Protein AF-A0A953RF56-F1 (afdb_monomer)

Secondary structure (DSSP, 8-state):
--SS--EETTEE--HHHHHHHHHHHHHHHHHHHHHHHHHHHSHHHHTTBSS--HHHHHHHHHHHHHHHHTT-----SSB---SHHHHHHHHHHHHIIIIIHHHHHHHHHHHHHHSPPPPP-TTSPPTTSHHHHHHHHHHHHHHHHHHHHHHHIIIIIHHHH--

Sequence (163 aa):
MVGRTPEYLGKKISSAEARWIALYTLLTPMIVLVLTGVAAVTKAGLAGLVTNSGPRGFSEILFAYASSMANNGLAMAGLNANSAFYNATTAIAMLAGRYGLAALALALAGQFAAQPRLPTTIGTLPSDTPTFGALVFGAILLVGALCFFPALALGPIVEFFQH

Mean predicted aligned error: 3.88 Å

Radius of gyration: 19.74 Å; Cα contacts (8 Å, |Δi|>4): 153; chains: 1; bounding box: 54×24×56 Å

Structure (mmCIF, N/CA/C/O backbone):
data_AF-A0A953RF56-F1
#
_entry.id   AF-A0A953RF56-F1
#
loop_
_atom_site.group_PDB
_atom_site.id
_atom_site.type_symbol
_atom_site.label_atom_id
_atom_site.label_alt_id
_atom_site.label_comp_id
_atom_site.label_asym_id
_atom_site.label_entity_id
_atom_site.label_seq_id
_atom_site.pdbx_PDB_ins_code
_atom_site.Cartn_x
_atom_site.Cartn_y
_atom_site.Cartn_z
_atom_site.occupancy
_atom_site.B_iso_or_equiv
_atom_site.auth_seq_id
_atom_site.auth_comp_id
_atom_site.auth_asym_id
_atom_site.auth_atom_id
_atom_site.pdbx_PDB_model_num
ATOM 1 N N . MET A 1 1 ? -2.619 -9.049 22.959 1.00 75.06 1 MET A N 1
ATOM 2 C CA . MET A 1 1 ? -1.821 -8.351 23.993 1.00 75.06 1 MET A CA 1
ATOM 3 C C . MET A 1 1 ? -2.547 -8.277 25.335 1.00 75.06 1 MET A C 1
ATOM 5 O O . MET A 1 1 ? -1.959 -8.704 26.309 1.00 75.06 1 MET A O 1
ATOM 9 N N . VAL A 1 2 ? -3.806 -7.818 25.406 1.00 78.75 2 VAL A N 1
ATOM 10 C CA . VAL A 1 2 ? -4.530 -7.634 26.695 1.00 78.75 2 VAL A CA 1
ATOM 11 C C . VAL A 1 2 ? -5.615 -8.705 26.958 1.00 78.75 2 VAL A C 1
ATOM 13 O O . VAL A 1 2 ? -6.275 -8.698 27.989 1.00 78.75 2 VAL A O 1
ATOM 16 N N . GLY A 1 3 ? -5.822 -9.651 26.030 1.00 80.50 3 GLY A N 1
ATOM 17 C CA . GLY A 1 3 ? -6.797 -10.746 26.198 1.00 80.50 3 GLY A CA 1
ATOM 18 C C . GLY A 1 3 ? -8.270 -10.315 26.136 1.00 80.50 3 GLY A C 1
ATOM 19 O O . GLY A 1 3 ? -9.145 -11.035 26.607 1.00 80.50 3 GLY A O 1
ATOM 20 N N . ARG A 1 4 ? -8.556 -9.135 25.574 1.00 83.88 4 ARG A N 1
ATOM 21 C CA . ARG A 1 4 ? -9.907 -8.582 25.402 1.00 83.88 4 ARG A CA 1
ATOM 22 C C . ARG A 1 4 ? -10.255 -8.451 23.922 1.00 83.88 4 ARG A C 1
ATOM 24 O O . ARG A 1 4 ? -9.359 -8.321 23.086 1.00 83.88 4 ARG A O 1
ATOM 31 N N . THR A 1 5 ? -11.550 -8.474 23.610 1.00 84.50 5 THR A N 1
ATOM 32 C CA . THR A 1 5 ? -12.041 -8.170 22.260 1.00 84.50 5 THR A CA 1
ATOM 33 C C . THR A 1 5 ? -11.618 -6.748 21.879 1.00 84.50 5 THR A C 1
ATOM 35 O O . THR A 1 5 ? -11.810 -5.847 22.696 1.00 84.50 5 THR A O 1
ATOM 38 N N . PRO A 1 6 ? -11.048 -6.522 20.682 1.00 89.44 6 PRO A N 1
ATOM 39 C CA . PRO A 1 6 ? -10.652 -5.183 20.278 1.00 89.44 6 PRO A CA 1
ATOM 40 C C . PRO A 1 6 ? -11.870 -4.266 20.134 1.00 89.44 6 PRO A C 1
ATOM 42 O O . PRO A 1 6 ? -12.907 -4.650 19.585 1.00 89.44 6 PRO A O 1
ATOM 45 N N . GLU A 1 7 ? -11.724 -3.042 20.625 1.00 91.31 7 GLU A N 1
ATOM 46 C CA . GLU A 1 7 ? -12.762 -2.020 20.630 1.00 91.31 7 GLU A CA 1
ATOM 47 C C . GLU A 1 7 ? -12.127 -0.658 20.342 1.00 91.31 7 GLU A C 1
ATOM 49 O O . GLU A 1 7 ? -11.050 -0.352 20.855 1.00 91.31 7 GLU A O 1
ATOM 54 N N . TYR A 1 8 ? -12.792 0.158 19.527 1.00 91.50 8 TYR A N 1
ATOM 55 C CA . TYR A 1 8 ? -12.389 1.532 19.248 1.00 91.50 8 TYR A CA 1
ATOM 56 C C . TYR A 1 8 ? -13.608 2.454 19.328 1.00 91.50 8 TYR A C 1
ATOM 58 O O . TYR A 1 8 ? -14.623 2.208 18.680 1.00 91.50 8 TYR A O 1
ATOM 66 N N . LEU A 1 9 ? -13.533 3.502 20.155 1.00 91.56 9 LEU A N 1
ATOM 67 C CA . LEU A 1 9 ? -14.615 4.478 20.379 1.00 91.56 9 LEU A CA 1
ATOM 68 C C . LEU A 1 9 ? -15.980 3.865 20.774 1.00 91.56 9 LEU A C 1
ATOM 70 O O . LEU A 1 9 ? -17.034 4.445 20.491 1.00 91.56 9 LEU A O 1
ATOM 74 N N . GLY A 1 10 ? -15.984 2.713 21.451 1.00 90.81 10 GLY A N 1
ATOM 75 C CA . GLY A 1 10 ? -17.209 1.993 21.818 1.00 90.81 10 GLY A CA 1
ATOM 76 C C . GLY A 1 10 ? -17.737 1.049 20.733 1.00 90.81 10 GLY A C 1
ATOM 77 O O . GLY A 1 10 ? -18.819 0.489 20.897 1.00 90.81 10 GLY A O 1
ATOM 78 N N . LYS A 1 11 ? -17.027 0.887 19.609 1.00 93.69 11 LYS A N 1
ATOM 79 C CA . LYS A 1 11 ? -17.371 -0.038 18.517 1.00 93.69 11 LYS A CA 1
ATOM 80 C C . LYS A 1 11 ? -16.460 -1.257 18.570 1.00 93.69 11 LYS A C 1
ATOM 82 O O . LYS A 1 11 ? -15.244 -1.117 18.701 1.00 93.69 11 LYS A O 1
ATOM 87 N N . LYS A 1 12 ? -17.034 -2.454 18.458 1.00 92.69 12 LYS A N 1
ATOM 88 C CA . LYS A 1 12 ? -16.272 -3.707 18.499 1.00 92.69 12 LYS A CA 1
ATOM 89 C C . LYS A 1 12 ? -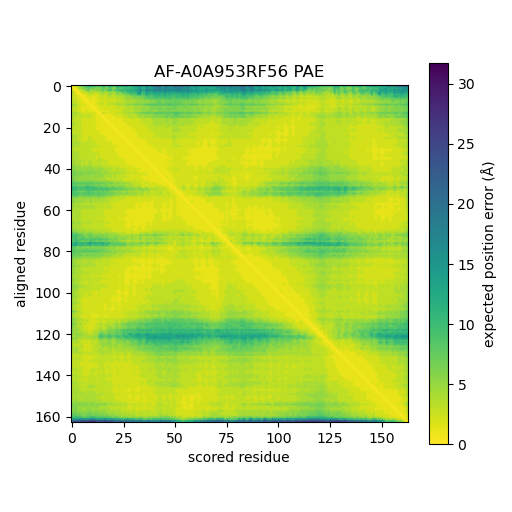15.685 -4.008 17.126 1.00 92.69 12 LYS A C 1
ATOM 91 O O . LYS A 1 12 ? -16.358 -3.865 16.109 1.00 92.69 12 LYS A O 1
ATOM 96 N N . ILE A 1 13 ? -14.450 -4.490 17.106 1.00 94.12 13 ILE A N 1
ATOM 97 C CA . ILE A 1 13 ? -13.810 -4.990 15.889 1.00 94.12 13 ILE A CA 1
ATOM 98 C C . ILE A 1 13 ? -13.858 -6.515 15.961 1.00 94.12 13 ILE A C 1
ATOM 100 O O . ILE A 1 13 ? -13.089 -7.140 16.695 1.00 94.12 13 ILE A O 1
ATOM 104 N N . SER A 1 14 ? -14.810 -7.114 15.244 1.00 92.56 14 SER A N 1
ATOM 105 C CA . SER A 1 14 ? -14.917 -8.566 15.118 1.00 92.56 14 SER A CA 1
ATOM 106 C C . SER A 1 14 ? -14.044 -9.076 13.966 1.00 92.56 14 SER A C 1
ATOM 108 O O . SER A 1 14 ? -13.310 -8.321 13.323 1.00 92.56 14 SER A O 1
ATOM 110 N N . SER A 1 15 ? -14.118 -10.376 13.680 1.00 92.44 15 SER A N 1
ATOM 111 C CA . SER A 1 15 ? -13.439 -10.976 12.529 1.00 92.44 15 SER A CA 1
ATOM 112 C C . SER A 1 15 ? -13.916 -10.401 11.190 1.00 92.44 15 SER A C 1
ATOM 114 O O . SER A 1 15 ? -13.127 -10.331 10.248 1.00 92.44 15 SER A O 1
ATOM 116 N N . ALA A 1 16 ? -15.177 -9.961 11.103 1.00 92.19 16 ALA A N 1
ATOM 117 C CA . ALA A 1 16 ? -15.731 -9.362 9.895 1.00 92.19 16 ALA A CA 1
ATOM 118 C C . ALA A 1 16 ? -15.072 -8.008 9.587 1.00 92.19 16 ALA A C 1
ATOM 120 O O . ALA A 1 16 ? -14.555 -7.823 8.484 1.00 92.19 16 ALA A O 1
ATOM 121 N N . GLU A 1 17 ? -15.008 -7.099 10.565 1.00 95.12 17 GLU A N 1
ATOM 122 C CA . GLU A 1 17 ? -14.352 -5.795 10.412 1.00 95.12 17 GLU A CA 1
ATOM 123 C C . GLU A 1 17 ? -12.840 -5.960 10.214 1.00 95.12 17 GLU A C 1
ATOM 125 O O . GLU A 1 17 ? -12.245 -5.302 9.360 1.00 95.12 17 GLU A O 1
ATOM 130 N N . ALA A 1 18 ? -12.215 -6.888 10.950 1.00 95.19 18 ALA A N 1
ATOM 131 C CA . ALA A 1 18 ? -10.787 -7.172 10.823 1.00 95.19 18 ALA A CA 1
ATOM 132 C C . ALA A 1 18 ? -10.402 -7.606 9.398 1.00 95.19 18 ALA A C 1
ATOM 134 O O . ALA A 1 18 ? -9.345 -7.213 8.905 1.00 95.19 18 ALA A O 1
ATOM 135 N N . ARG A 1 19 ? -11.266 -8.360 8.701 1.00 94.94 19 ARG A N 1
ATOM 136 C CA . ARG A 1 19 ? -11.041 -8.746 7.300 1.00 94.94 19 ARG A CA 1
ATOM 137 C C . ARG A 1 19 ? -10.994 -7.530 6.376 1.00 94.94 19 ARG A C 1
ATOM 139 O O . ARG A 1 19 ? -10.104 -7.450 5.533 1.00 94.94 19 ARG A O 1
ATOM 146 N N . TRP A 1 20 ? -11.914 -6.582 6.536 1.00 96.00 20 TRP A N 1
ATOM 147 C CA . TRP A 1 20 ? -11.925 -5.354 5.735 1.00 96.00 20 TRP A CA 1
ATOM 148 C C . TRP A 1 20 ? -10.718 -4.465 6.024 1.00 96.00 20 TRP A C 1
ATOM 150 O O . TRP A 1 20 ? -10.096 -3.968 5.088 1.00 96.00 20 TRP A O 1
ATOM 160 N N . ILE A 1 21 ? -10.335 -4.325 7.296 1.00 96.44 21 ILE A N 1
ATOM 161 C CA . ILE A 1 21 ? -9.132 -3.582 7.705 1.00 96.44 21 ILE A CA 1
ATOM 162 C C . ILE A 1 21 ? -7.869 -4.216 7.105 1.00 96.44 21 ILE A C 1
ATOM 164 O O . ILE A 1 21 ? -6.991 -3.502 6.615 1.00 96.44 21 ILE A O 1
ATOM 168 N N . ALA A 1 22 ? -7.783 -5.550 7.095 1.00 96.06 22 ALA A N 1
ATOM 169 C CA . ALA A 1 22 ? -6.669 -6.265 6.483 1.00 96.06 22 ALA A CA 1
ATOM 170 C C . ALA A 1 22 ? -6.609 -6.025 4.967 1.00 96.06 22 ALA A C 1
ATOM 172 O O . ALA A 1 22 ? -5.547 -5.694 4.447 1.00 96.06 22 ALA A O 1
ATOM 173 N N . LEU A 1 23 ? -7.745 -6.118 4.264 1.00 96.69 23 LEU A N 1
ATOM 174 C CA . LEU A 1 23 ? -7.815 -5.827 2.828 1.00 96.69 23 LEU A CA 1
ATOM 175 C C . LEU A 1 23 ? -7.421 -4.380 2.518 1.00 96.69 23 LEU A C 1
ATOM 177 O O . LEU A 1 23 ? -6.649 -4.148 1.593 1.00 96.69 23 LEU A O 1
ATOM 181 N N . TYR A 1 24 ? -7.902 -3.422 3.313 1.00 97.19 24 TYR A N 1
ATOM 182 C CA . TYR A 1 24 ? -7.553 -2.009 3.169 1.00 97.19 24 TYR A CA 1
ATOM 183 C C . TYR A 1 24 ? -6.043 -1.795 3.315 1.00 97.19 24 TYR A C 1
ATOM 185 O O . TYR A 1 24 ? -5.412 -1.176 2.463 1.00 97.19 24 TYR A O 1
ATOM 193 N N . THR A 1 25 ? -5.454 -2.364 4.368 1.00 96.06 25 THR A N 1
ATOM 194 C CA . THR A 1 25 ? -4.017 -2.243 4.658 1.00 96.06 25 THR A CA 1
ATOM 195 C C . THR A 1 25 ? -3.150 -2.893 3.577 1.00 96.06 25 THR A C 1
ATOM 197 O O . THR A 1 25 ? -2.100 -2.361 3.225 1.00 96.06 25 THR A O 1
ATOM 200 N N . LEU A 1 26 ? -3.583 -4.031 3.026 1.00 96.50 26 LEU A N 1
ATOM 201 C CA . LEU A 1 26 ? -2.814 -4.793 2.038 1.00 96.50 26 LEU A CA 1
ATOM 202 C C . LEU A 1 26 ? -2.974 -4.290 0.600 1.00 96.50 26 LEU A C 1
ATOM 204 O O . LEU A 1 26 ? -2.130 -4.614 -0.236 1.00 96.50 26 LEU A O 1
ATOM 208 N N . LEU A 1 27 ? -4.005 -3.497 0.292 1.00 97.69 27 LEU A N 1
ATOM 209 C CA . LEU A 1 27 ? -4.256 -3.039 -1.076 1.00 97.69 27 LEU A CA 1
ATOM 210 C C . LEU A 1 27 ? -3.078 -2.223 -1.630 1.00 97.69 27 LEU A C 1
ATOM 212 O O . LEU A 1 27 ? -2.614 -2.481 -2.738 1.00 97.69 27 LEU A O 1
ATOM 216 N N . THR A 1 28 ? -2.558 -1.276 -0.848 1.00 97.12 28 THR A N 1
ATOM 217 C CA . THR A 1 28 ? -1.428 -0.421 -1.245 1.00 97.12 28 THR A CA 1
ATOM 218 C C . THR A 1 28 ? -0.165 -1.212 -1.590 1.00 97.12 28 THR A C 1
ATOM 220 O O . THR A 1 28 ? 0.293 -1.099 -2.730 1.00 97.12 28 THR A O 1
ATOM 223 N N . PRO A 1 29 ? 0.415 -2.028 -0.686 1.00 97.25 29 PRO A N 1
ATOM 224 C CA . PRO A 1 29 ? 1.608 -2.796 -1.026 1.00 97.25 29 PRO A CA 1
ATOM 225 C C . PRO A 1 29 ? 1.351 -3.802 -2.150 1.00 97.25 29 PRO A C 1
ATOM 227 O O . PRO A 1 29 ? 2.222 -3.986 -2.992 1.00 97.25 29 PRO A O 1
ATOM 230 N N . MET A 1 30 ? 0.158 -4.397 -2.236 1.00 97.56 30 MET A N 1
ATOM 231 C CA . MET A 1 30 ? -0.180 -5.322 -3.320 1.00 97.56 30 MET A CA 1
ATOM 232 C C . MET A 1 30 ? -0.096 -4.643 -4.690 1.00 97.56 30 MET A C 1
ATOM 234 O O . MET A 1 30 ? 0.606 -5.132 -5.570 1.00 97.56 30 MET A O 1
ATOM 238 N N . ILE A 1 31 ? -0.762 -3.501 -4.870 1.00 98.31 31 ILE A N 1
ATOM 239 C CA . ILE A 1 31 ? -0.769 -2.789 -6.153 1.00 98.31 31 ILE A CA 1
ATOM 240 C C . ILE A 1 31 ? 0.624 -2.255 -6.492 1.00 98.31 31 ILE A C 1
ATOM 242 O O . ILE A 1 31 ? 1.110 -2.473 -7.602 1.00 98.31 31 ILE A O 1
ATOM 246 N N . VAL A 1 32 ? 1.292 -1.602 -5.536 1.00 98.50 32 VAL A N 1
ATOM 247 C CA . VAL A 1 32 ? 2.610 -0.997 -5.771 1.00 98.50 32 VAL A CA 1
ATOM 248 C C . VAL A 1 32 ? 3.645 -2.060 -6.128 1.00 98.50 32 VAL A C 1
ATOM 250 O O . VAL A 1 32 ? 4.342 -1.909 -7.130 1.00 98.50 32 VAL A O 1
ATOM 253 N N . LEU A 1 33 ? 3.740 -3.147 -5.358 1.00 98.31 33 LEU A N 1
ATOM 254 C CA . LEU A 1 33 ? 4.763 -4.172 -5.576 1.00 98.31 33 LEU A CA 1
ATOM 255 C C . LEU A 1 33 ? 4.499 -4.992 -6.840 1.00 98.31 33 LEU A C 1
ATOM 257 O O . LEU A 1 33 ? 5.444 -5.279 -7.573 1.00 98.31 33 LEU A O 1
ATOM 261 N N . VAL A 1 34 ? 3.238 -5.327 -7.139 1.00 98.50 34 VAL A N 1
ATOM 262 C CA . VAL A 1 34 ? 2.890 -6.065 -8.365 1.00 98.50 34 VAL A CA 1
ATOM 263 C C . VAL A 1 34 ? 3.211 -5.233 -9.603 1.00 98.50 34 VAL A C 1
ATOM 265 O O . VAL A 1 34 ? 3.899 -5.720 -10.497 1.00 98.50 34 VAL A O 1
ATOM 268 N N . LEU A 1 35 ? 2.775 -3.971 -9.658 1.00 98.50 35 LEU A N 1
ATOM 269 C CA . LEU A 1 35 ? 3.042 -3.115 -10.818 1.00 98.50 35 LEU A CA 1
ATOM 270 C C . LEU A 1 35 ? 4.531 -2.790 -10.970 1.00 98.50 35 LEU A C 1
ATOM 272 O O . LEU A 1 35 ? 5.042 -2.790 -12.091 1.00 98.50 35 LEU A O 1
ATOM 276 N N . THR A 1 36 ? 5.243 -2.590 -9.857 1.00 98.38 36 THR A N 1
ATOM 277 C CA . THR A 1 36 ? 6.706 -2.426 -9.865 1.00 98.38 36 THR A CA 1
ATOM 278 C C . THR A 1 36 ? 7.387 -3.674 -10.419 1.00 98.38 36 THR A C 1
ATOM 280 O O . THR A 1 36 ? 8.217 -3.563 -11.317 1.00 98.38 36 THR A O 1
ATOM 283 N N . GLY A 1 37 ? 6.999 -4.864 -9.949 1.00 98.00 37 GLY A N 1
ATOM 284 C CA . GLY A 1 37 ? 7.529 -6.135 -10.439 1.00 98.00 37 GLY A CA 1
ATOM 285 C C . GLY A 1 37 ? 7.282 -6.333 -11.935 1.00 98.00 37 GLY A C 1
ATOM 286 O O . GLY A 1 37 ? 8.211 -6.650 -12.670 1.00 98.00 37 GLY A O 1
ATOM 287 N N . VAL A 1 38 ? 6.061 -6.064 -12.410 1.00 98.38 38 VAL A N 1
ATOM 288 C CA . VAL A 1 38 ? 5.713 -6.142 -13.840 1.00 98.38 38 VAL A CA 1
ATOM 289 C C . VAL A 1 38 ? 6.539 -5.155 -14.668 1.00 98.38 38 VAL A C 1
ATOM 291 O O . VAL A 1 38 ? 7.078 -5.523 -15.712 1.00 98.38 38 VAL A O 1
ATOM 294 N N . ALA A 1 39 ? 6.684 -3.909 -14.221 1.00 97.81 39 ALA A N 1
ATOM 295 C CA . ALA A 1 39 ? 7.485 -2.917 -14.933 1.00 97.81 39 ALA A CA 1
ATOM 296 C C . ALA A 1 39 ? 8.979 -3.278 -14.969 1.00 97.81 39 ALA A C 1
ATOM 298 O O . ALA A 1 39 ? 9.625 -3.070 -15.991 1.00 97.81 39 ALA A O 1
ATOM 299 N N . ALA A 1 40 ? 9.508 -3.872 -13.897 1.00 97.06 40 ALA A N 1
ATOM 300 C CA . ALA A 1 40 ? 10.913 -4.258 -13.798 1.00 97.06 40 ALA A CA 1
ATOM 301 C C . ALA A 1 40 ? 11.301 -5.454 -14.691 1.00 97.06 40 ALA A C 1
ATOM 303 O O . ALA A 1 40 ? 12.479 -5.625 -14.990 1.00 97.06 40 ALA A O 1
ATOM 304 N N . VAL A 1 41 ? 10.340 -6.278 -15.129 1.00 96.94 41 VAL A N 1
ATOM 305 C CA . VAL A 1 41 ? 10.613 -7.476 -15.956 1.00 96.94 41 VAL A CA 1
ATOM 306 C C . VAL A 1 41 ? 10.115 -7.365 -17.397 1.00 96.94 41 VAL A C 1
ATOM 308 O O . VAL A 1 41 ? 10.435 -8.210 -18.233 1.00 96.94 41 VAL A O 1
ATOM 311 N N . THR A 1 42 ? 9.323 -6.342 -17.719 1.00 97.56 42 THR A N 1
ATOM 312 C CA . THR A 1 42 ? 8.773 -6.154 -19.067 1.00 97.56 42 THR A CA 1
ATOM 313 C C . THR A 1 42 ? 9.602 -5.166 -19.873 1.00 97.56 42 THR A C 1
ATOM 315 O O . THR A 1 42 ? 10.032 -4.128 -19.375 1.00 97.56 42 THR A O 1
ATOM 318 N N . LYS A 1 43 ? 9.759 -5.439 -21.176 1.00 96.94 43 LYS A N 1
ATOM 319 C CA . LYS A 1 43 ? 10.441 -4.516 -22.100 1.00 96.94 43 LYS A CA 1
ATOM 320 C C . LYS A 1 43 ? 9.797 -3.126 -22.109 1.00 96.94 43 LYS A C 1
ATOM 322 O O . LYS A 1 43 ? 10.505 -2.134 -22.188 1.00 96.94 43 LYS A O 1
ATOM 327 N N . ALA A 1 44 ? 8.466 -3.060 -22.012 1.00 96.25 44 ALA A N 1
ATOM 328 C CA . ALA A 1 44 ? 7.723 -1.802 -22.017 1.00 96.25 44 ALA A CA 1
ATOM 329 C C . ALA A 1 44 ? 7.952 -0.960 -20.750 1.00 96.25 44 ALA A C 1
ATOM 331 O O . ALA A 1 44 ? 8.046 0.260 -20.856 1.00 96.25 44 ALA A O 1
ATOM 332 N N . GLY A 1 45 ? 8.072 -1.595 -19.577 1.00 96.12 45 GLY A N 1
ATOM 333 C CA . GLY A 1 45 ? 8.436 -0.900 -18.342 1.00 96.12 45 GLY A CA 1
ATOM 334 C C . GLY A 1 45 ? 9.891 -0.436 -18.364 1.00 96.12 45 GLY A C 1
ATOM 335 O O . GLY A 1 45 ? 10.168 0.745 -18.183 1.00 96.12 45 GLY A O 1
ATOM 336 N N . LEU A 1 46 ? 10.821 -1.329 -18.710 1.00 96.62 46 LEU A N 1
ATOM 337 C CA . LEU A 1 46 ? 12.246 -0.991 -18.794 1.00 96.62 46 LEU A CA 1
ATOM 338 C C . LEU A 1 46 ? 12.551 0.103 -19.830 1.00 96.62 46 LEU A C 1
ATOM 340 O O . LEU A 1 46 ? 13.470 0.887 -19.622 1.00 96.62 46 LEU A O 1
A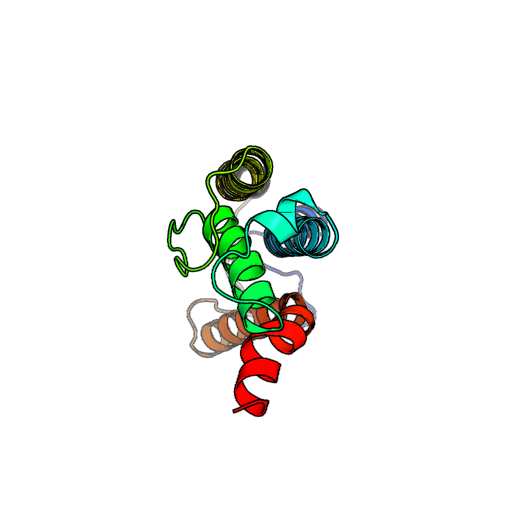TOM 344 N N . ALA A 1 47 ? 11.766 0.216 -20.905 1.00 95.38 47 ALA A N 1
ATOM 345 C CA . ALA A 1 47 ? 11.920 1.277 -21.903 1.00 95.38 47 ALA A CA 1
ATOM 346 C C . ALA A 1 47 ? 11.675 2.698 -21.354 1.00 95.38 47 ALA A C 1
ATOM 348 O O . ALA A 1 47 ? 12.111 3.665 -21.974 1.00 95.38 47 ALA A O 1
ATOM 349 N N . GLY A 1 48 ? 10.986 2.847 -20.214 1.00 92.62 48 GLY A N 1
ATOM 350 C CA . GLY A 1 48 ? 10.804 4.150 -19.563 1.00 92.62 48 GLY A CA 1
ATOM 351 C C . GLY A 1 48 ? 12.047 4.646 -18.819 1.00 92.62 48 GLY A C 1
ATOM 352 O O . GLY A 1 48 ? 12.145 5.841 -18.533 1.00 92.62 48 GLY A O 1
ATOM 353 N N . LEU A 1 49 ? 13.002 3.761 -18.516 1.00 94.50 49 LEU A N 1
ATOM 354 C CA . LEU A 1 49 ? 14.262 4.101 -17.853 1.00 94.50 49 LEU A CA 1
ATOM 355 C C . LEU A 1 49 ? 15.230 4.756 -18.844 1.00 94.50 49 LEU A C 1
ATOM 357 O O . LEU A 1 49 ? 16.120 4.113 -19.393 1.00 94.50 49 LEU A O 1
ATOM 361 N N . VAL A 1 50 ? 15.026 6.050 -19.089 1.00 92.19 50 VAL A N 1
ATOM 362 C CA . VAL A 1 50 ? 15.821 6.831 -20.052 1.00 92.19 50 VAL A CA 1
ATOM 363 C C . VAL A 1 50 ? 17.048 7.494 -19.428 1.00 92.19 50 VAL A C 1
ATOM 365 O O . VAL A 1 50 ? 18.007 7.777 -20.139 1.00 92.19 50 VAL A O 1
ATOM 368 N N . THR A 1 51 ? 17.016 7.742 -18.115 1.00 92.25 51 THR A N 1
ATOM 369 C CA . THR A 1 51 ? 18.062 8.502 -17.411 1.00 92.25 51 THR A CA 1
ATOM 370 C C . THR A 1 51 ? 18.943 7.603 -16.556 1.00 92.25 51 THR A C 1
ATOM 372 O O . THR A 1 51 ? 20.164 7.710 -16.602 1.00 92.25 51 THR A O 1
ATOM 375 N N . ASN A 1 52 ? 18.327 6.711 -15.774 1.00 92.69 52 ASN A N 1
ATOM 376 C CA . ASN A 1 52 ? 19.012 5.912 -14.766 1.00 92.69 52 ASN A CA 1
ATOM 377 C C . ASN A 1 52 ? 18.693 4.422 -14.923 1.00 92.69 52 ASN A C 1
ATOM 379 O O . ASN A 1 52 ? 17.556 4.033 -15.181 1.00 92.69 52 ASN A O 1
ATOM 383 N N . SER A 1 53 ? 19.699 3.579 -14.702 1.00 91.81 53 SER A N 1
ATOM 384 C CA . SER A 1 53 ? 19.576 2.118 -14.668 1.00 91.81 53 SER A CA 1
ATOM 385 C C . SER A 1 53 ? 19.974 1.565 -13.294 1.00 91.81 53 SER A C 1
ATOM 387 O O . SER A 1 53 ? 20.351 2.318 -12.397 1.00 91.81 53 SER A O 1
ATOM 389 N N . GLY A 1 54 ? 19.899 0.244 -13.108 1.00 92.69 54 GLY A N 1
ATOM 390 C CA . GLY A 1 54 ? 20.290 -0.387 -11.843 1.00 92.69 54 GLY A CA 1
ATOM 391 C C . GLY A 1 54 ? 19.380 0.020 -10.668 1.00 92.69 54 GLY A C 1
ATOM 392 O O . GLY A 1 54 ? 18.186 0.251 -10.882 1.00 92.69 54 GLY A O 1
ATOM 393 N N . PRO A 1 55 ? 19.909 0.116 -9.432 1.00 95.44 55 PRO A N 1
ATOM 394 C CA . PRO A 1 55 ? 19.108 0.410 -8.238 1.00 95.44 55 PRO A CA 1
ATOM 395 C C . PRO A 1 55 ? 18.365 1.750 -8.264 1.00 95.44 55 PRO A C 1
ATOM 397 O O . PRO A 1 55 ? 17.214 1.826 -7.818 1.00 95.44 55 PRO A O 1
ATOM 400 N N . ARG A 1 56 ? 18.967 2.799 -8.846 1.00 96.06 56 ARG A N 1
ATOM 401 C CA . ARG A 1 56 ? 18.287 4.089 -9.033 1.00 96.06 56 ARG A CA 1
ATOM 402 C C . ARG A 1 56 ? 17.095 3.945 -9.972 1.00 96.06 56 ARG A C 1
ATOM 404 O O . ARG A 1 56 ? 16.005 4.390 -9.632 1.00 96.06 56 ARG A O 1
ATOM 411 N N . GLY A 1 57 ? 17.276 3.270 -11.109 1.00 95.94 57 GLY A N 1
ATOM 412 C CA . GLY A 1 57 ? 16.182 3.004 -12.048 1.00 95.94 57 GLY A CA 1
ATOM 413 C C . GLY A 1 57 ? 15.045 2.202 -11.403 1.00 95.94 57 GLY A C 1
ATOM 414 O O . GLY A 1 57 ? 13.876 2.557 -11.536 1.00 95.94 57 GLY A O 1
ATOM 415 N N . PHE A 1 58 ? 15.367 1.173 -10.611 1.00 97.19 58 PHE A N 1
ATOM 416 C CA . PHE A 1 58 ? 14.355 0.437 -9.843 1.00 97.19 58 PHE A CA 1
ATOM 417 C C . PHE A 1 58 ? 13.599 1.344 -8.857 1.00 97.19 58 PHE A C 1
ATOM 419 O O . PHE A 1 58 ? 12.372 1.277 -8.770 1.00 97.19 58 PHE A O 1
ATOM 426 N N . SER A 1 59 ? 14.315 2.228 -8.156 1.00 97.25 59 SER A N 1
ATOM 427 C CA . SER A 1 59 ? 13.722 3.199 -7.230 1.00 97.25 59 SER A CA 1
ATOM 428 C C . SER A 1 59 ? 12.769 4.164 -7.934 1.00 97.25 59 SER A C 1
ATOM 430 O O . SER A 1 59 ? 11.702 4.453 -7.398 1.00 97.25 59 SER A O 1
ATOM 432 N N . GLU A 1 60 ? 13.097 4.614 -9.147 1.00 97.12 60 GLU A N 1
ATOM 433 C CA . GLU A 1 60 ? 12.220 5.477 -9.946 1.00 97.12 60 GLU A CA 1
ATOM 434 C C . GLU A 1 60 ? 10.914 4.772 -10.337 1.00 97.12 60 GLU A C 1
ATOM 436 O O . GLU A 1 60 ? 9.839 5.366 -10.226 1.00 97.12 60 GLU A O 1
ATOM 441 N N . ILE A 1 61 ? 10.983 3.495 -10.733 1.00 97.81 61 ILE A N 1
ATOM 442 C CA . ILE A 1 61 ? 9.793 2.677 -11.022 1.00 97.81 61 ILE A CA 1
ATOM 443 C C . ILE A 1 61 ? 8.943 2.504 -9.761 1.00 97.81 61 ILE A C 1
ATOM 445 O O . ILE A 1 61 ? 7.734 2.753 -9.790 1.00 97.81 61 ILE A O 1
ATOM 449 N N . LEU A 1 62 ? 9.566 2.092 -8.652 1.00 98.00 62 LEU A N 1
ATOM 450 C CA . LEU A 1 62 ? 8.882 1.883 -7.376 1.00 98.00 62 LEU A CA 1
ATOM 451 C C . LEU A 1 62 ? 8.195 3.170 -6.905 1.00 98.00 62 LEU A C 1
ATOM 453 O O . LEU A 1 62 ? 7.028 3.149 -6.510 1.00 98.00 62 LEU A O 1
ATOM 457 N N . PHE A 1 63 ? 8.901 4.300 -6.985 1.00 97.75 63 PHE A N 1
ATOM 458 C CA . PHE A 1 63 ? 8.386 5.600 -6.580 1.00 97.75 63 PHE A CA 1
ATOM 459 C C . PHE A 1 63 ? 7.220 6.058 -7.458 1.00 97.75 63 PHE A C 1
ATOM 461 O O . PHE A 1 63 ? 6.234 6.567 -6.927 1.00 97.75 63 PHE A O 1
ATOM 468 N N . ALA A 1 64 ? 7.279 5.840 -8.777 1.00 97.69 64 ALA A N 1
ATOM 469 C CA . ALA A 1 64 ? 6.187 6.195 -9.682 1.00 97.69 64 ALA A CA 1
ATOM 470 C C . ALA A 1 64 ? 4.870 5.508 -9.282 1.00 97.69 64 ALA A C 1
ATOM 472 O O . ALA A 1 64 ? 3.826 6.163 -9.200 1.00 97.69 64 ALA A O 1
ATOM 473 N N . TYR A 1 65 ? 4.911 4.212 -8.955 1.00 98.25 65 TYR A N 1
ATOM 474 C CA . TYR A 1 65 ? 3.722 3.483 -8.509 1.00 98.25 65 TYR A CA 1
ATOM 475 C C . TYR A 1 65 ? 3.314 3.811 -7.076 1.00 98.25 65 TYR A C 1
ATOM 477 O O . TYR A 1 65 ? 2.119 3.937 -6.816 1.00 98.25 65 TYR A O 1
ATOM 485 N N . ALA A 1 66 ? 4.265 3.998 -6.158 1.00 97.94 66 ALA A N 1
ATOM 486 C CA . ALA A 1 66 ? 3.965 4.416 -4.790 1.00 97.94 66 ALA A CA 1
ATOM 487 C C . ALA A 1 66 ? 3.271 5.788 -4.761 1.00 97.94 66 ALA A C 1
ATOM 489 O O . ALA A 1 66 ? 2.231 5.943 -4.123 1.00 97.94 66 ALA A O 1
ATOM 490 N N . SER A 1 67 ? 3.798 6.760 -5.510 1.00 98.00 67 SER A N 1
ATOM 491 C CA . SER A 1 67 ? 3.224 8.101 -5.652 1.00 98.00 67 SER A CA 1
ATOM 492 C C . SER A 1 67 ? 1.841 8.065 -6.308 1.00 98.00 67 SER A C 1
ATOM 494 O O . SER A 1 67 ? 0.915 8.717 -5.824 1.00 98.00 67 SER A O 1
ATOM 496 N N . SER A 1 68 ? 1.672 7.253 -7.358 1.00 98.06 68 SER A N 1
ATOM 497 C CA . SER A 1 68 ? 0.388 7.081 -8.050 1.00 98.06 68 SER A CA 1
ATOM 498 C C . SER A 1 68 ? -0.666 6.424 -7.153 1.00 98.06 68 SER A C 1
ATOM 500 O O . SER A 1 68 ? -1.770 6.944 -7.033 1.00 98.06 68 SER A O 1
ATOM 502 N N . MET A 1 69 ? -0.322 5.336 -6.454 1.00 97.94 69 MET A N 1
ATOM 503 C CA . MET A 1 69 ? -1.212 4.664 -5.495 1.00 97.94 69 MET A CA 1
ATOM 504 C C . MET A 1 69 ? -1.579 5.579 -4.317 1.00 97.94 69 MET A C 1
ATOM 506 O O . MET A 1 69 ? -2.710 5.565 -3.839 1.00 97.94 69 MET A O 1
ATOM 510 N N . ALA A 1 70 ? -0.645 6.415 -3.860 1.00 97.44 70 ALA A N 1
ATOM 511 C CA . ALA A 1 70 ? -0.905 7.412 -2.824 1.00 97.44 70 ALA A CA 1
ATOM 512 C C . ALA A 1 70 ? -1.660 8.651 -3.341 1.00 97.44 70 ALA A C 1
ATOM 514 O O . ALA A 1 70 ? -2.047 9.497 -2.538 1.00 97.44 70 ALA A O 1
ATOM 515 N N . ASN A 1 71 ? -1.877 8.773 -4.657 1.00 97.12 71 ASN A N 1
ATOM 516 C CA . ASN A 1 71 ? -2.406 9.972 -5.311 1.00 97.12 71 ASN A CA 1
ATOM 517 C C . ASN A 1 71 ? -1.627 11.254 -4.943 1.00 97.12 71 ASN A C 1
ATOM 519 O O . ASN A 1 71 ? -2.221 12.318 -4.786 1.00 97.12 71 ASN A O 1
ATOM 523 N N . ASN A 1 72 ? -0.305 11.148 -4.771 1.00 95.88 72 ASN A N 1
ATOM 524 C CA . ASN A 1 72 ? 0.568 12.261 -4.382 1.00 95.88 72 ASN A CA 1
ATOM 525 C C . ASN A 1 72 ? 0.946 13.130 -5.596 1.00 95.88 72 ASN A C 1
ATOM 527 O O . ASN A 1 72 ? 0.923 14.354 -5.532 1.00 95.88 72 ASN A O 1
ATOM 531 N N . GLY A 1 73 ? 1.247 12.494 -6.732 1.00 90.25 73 GLY A N 1
ATOM 532 C CA . GLY A 1 73 ? 1.570 13.185 -7.987 1.00 90.25 73 GLY A CA 1
ATOM 533 C C . GLY A 1 73 ? 3.033 13.623 -8.123 1.00 90.25 73 GLY A C 1
ATOM 534 O O . GLY A 1 73 ? 3.405 14.186 -9.148 1.00 90.25 73 GLY A O 1
ATOM 535 N N . LEU A 1 74 ? 3.884 13.331 -7.135 1.00 94.06 74 LEU A N 1
ATOM 536 C CA . LEU A 1 74 ? 5.332 13.519 -7.245 1.00 94.06 74 LEU A CA 1
ATOM 537 C C . LEU A 1 74 ? 5.954 12.489 -8.195 1.00 94.06 74 LEU A C 1
ATOM 539 O O . LEU A 1 74 ? 5.529 11.333 -8.235 1.00 94.06 74 LEU A O 1
ATOM 543 N N . ALA A 1 75 ? 7.021 12.885 -8.886 1.00 90.38 75 ALA A N 1
ATOM 544 C CA . ALA A 1 75 ? 7.849 12.007 -9.707 1.00 90.38 75 ALA A CA 1
ATOM 545 C C . ALA A 1 75 ? 9.334 12.336 -9.501 1.00 90.38 75 ALA A C 1
ATOM 547 O O . ALA A 1 75 ? 9.690 13.495 -9.307 1.00 90.38 75 ALA A O 1
ATOM 548 N N . MET A 1 76 ? 10.208 11.328 -9.599 1.00 91.31 76 MET A N 1
ATOM 549 C CA . MET A 1 76 ? 11.668 11.532 -9.582 1.00 91.31 76 MET A CA 1
ATOM 550 C C . MET A 1 76 ? 12.205 12.131 -10.896 1.00 91.31 76 MET A C 1
ATOM 552 O O . MET A 1 76 ? 13.391 12.416 -10.994 1.00 91.31 76 MET A O 1
ATOM 556 N N . ALA A 1 77 ? 11.340 12.308 -11.901 1.00 87.19 77 ALA A N 1
ATOM 557 C CA . ALA A 1 77 ? 11.604 12.914 -13.210 1.00 87.19 77 ALA A CA 1
ATOM 558 C C . ALA A 1 77 ? 12.676 12.245 -14.101 1.00 87.19 77 ALA A C 1
ATOM 560 O O . ALA A 1 77 ? 12.799 12.631 -15.259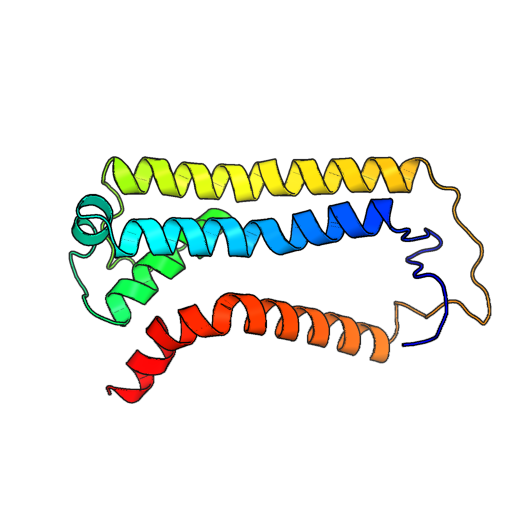 1.00 87.19 77 ALA A O 1
ATOM 561 N N . GLY A 1 78 ? 13.396 11.222 -13.628 1.00 88.88 78 GLY A N 1
ATOM 562 C CA . GLY A 1 78 ? 14.304 10.412 -14.456 1.00 88.88 78 GLY A CA 1
ATOM 563 C C . GLY A 1 78 ? 13.611 9.317 -15.283 1.00 88.88 78 GLY A C 1
ATOM 564 O O . GLY A 1 78 ? 14.137 8.908 -16.323 1.00 88.88 78 GLY A O 1
ATOM 565 N N . LEU A 1 79 ? 12.406 8.901 -14.868 1.00 94.44 79 LEU A N 1
ATOM 566 C CA . LEU A 1 79 ? 11.558 7.928 -15.562 1.00 94.44 79 LEU A CA 1
ATOM 567 C C . LEU A 1 79 ? 10.649 8.625 -16.583 1.00 94.44 79 LEU A C 1
ATOM 569 O O . LEU A 1 79 ? 9.816 9.457 -16.216 1.00 94.44 79 LEU A O 1
ATOM 573 N N . ASN A 1 80 ? 10.735 8.227 -17.854 1.00 94.94 80 ASN A N 1
ATOM 574 C CA . ASN A 1 80 ? 9.796 8.670 -18.879 1.00 94.94 80 ASN A CA 1
ATOM 575 C C . ASN A 1 80 ? 8.487 7.872 -18.789 1.00 94.94 80 ASN A C 1
ATOM 577 O O . ASN A 1 80 ? 8.347 6.787 -19.358 1.00 94.94 80 ASN A O 1
ATOM 581 N N . ALA A 1 81 ? 7.516 8.442 -18.079 1.00 92.62 81 ALA A N 1
ATOM 582 C CA . ALA A 1 81 ? 6.195 7.852 -17.902 1.00 92.62 81 ALA A CA 1
ATOM 583 C C . ALA A 1 81 ? 5.228 8.115 -19.074 1.00 92.62 81 ALA A C 1
ATOM 585 O O . ALA A 1 81 ? 4.127 7.572 -19.069 1.00 92.62 81 ALA A O 1
ATOM 586 N N . ASN A 1 82 ? 5.616 8.889 -20.098 1.00 95.19 82 ASN A N 1
ATOM 587 C CA . ASN A 1 82 ? 4.759 9.175 -21.254 1.00 95.19 82 ASN A CA 1
ATOM 588 C C . ASN A 1 82 ? 4.791 8.037 -22.290 1.00 95.19 82 ASN A C 1
ATOM 590 O O . ASN A 1 82 ? 5.049 8.235 -23.478 1.00 95.19 82 ASN A O 1
ATOM 594 N N . SER A 1 83 ? 4.550 6.816 -21.824 1.00 95.56 83 SER A N 1
ATOM 595 C CA . SER A 1 83 ? 4.362 5.634 -22.657 1.00 95.56 83 SER A CA 1
ATOM 596 C C . SER A 1 83 ? 2.971 5.067 -22.411 1.00 95.56 83 SER A C 1
ATOM 598 O O . SER A 1 83 ? 2.407 5.218 -21.327 1.00 95.56 83 SER A O 1
ATOM 600 N N . ALA A 1 84 ? 2.406 4.370 -23.399 1.00 97.19 84 ALA A N 1
ATOM 601 C CA . ALA A 1 84 ? 1.104 3.724 -23.227 1.00 97.19 84 ALA A CA 1
ATOM 602 C C . ALA A 1 84 ? 1.091 2.761 -22.023 1.00 97.19 84 ALA A C 1
ATOM 604 O O . ALA A 1 84 ? 0.089 2.672 -21.320 1.00 97.19 84 ALA A O 1
ATOM 605 N N . PHE A 1 85 ? 2.221 2.093 -21.757 1.00 97.81 85 PHE A N 1
ATOM 606 C CA . PHE A 1 85 ? 2.391 1.216 -20.602 1.00 97.81 85 PHE A CA 1
ATOM 607 C C . PHE A 1 85 ? 2.262 1.985 -19.285 1.00 97.81 85 PHE A C 1
ATOM 609 O O . PHE A 1 85 ? 1.368 1.676 -18.501 1.00 97.81 85 PHE A O 1
ATOM 616 N N . TYR A 1 86 ? 3.101 3.002 -19.059 1.00 97.81 86 TYR A N 1
ATOM 617 C CA . TYR A 1 86 ? 3.091 3.741 -17.796 1.00 97.81 86 TYR A CA 1
ATOM 618 C C . TYR A 1 86 ? 1.815 4.555 -17.614 1.00 97.81 86 TYR A C 1
ATOM 620 O O . TYR A 1 86 ? 1.272 4.556 -16.514 1.00 97.81 86 TYR A O 1
ATOM 628 N N . ASN A 1 87 ? 1.275 5.168 -18.670 1.00 97.88 87 ASN A N 1
ATOM 629 C CA . ASN A 1 87 ? -0.004 5.875 -18.599 1.00 97.88 87 ASN A CA 1
ATOM 630 C C . ASN A 1 87 ? -1.133 4.940 -18.131 1.00 97.88 87 ASN A C 1
ATOM 632 O O . ASN A 1 87 ? -1.910 5.302 -17.252 1.00 97.88 87 ASN A O 1
ATOM 636 N N . ALA A 1 88 ? -1.203 3.714 -18.663 1.00 98.12 88 ALA A N 1
ATOM 637 C CA . ALA A 1 88 ? -2.229 2.753 -18.267 1.00 98.12 88 ALA A CA 1
ATOM 638 C C . ALA A 1 88 ? -2.013 2.214 -16.843 1.00 98.12 88 ALA A C 1
ATOM 640 O O . ALA A 1 88 ? -2.942 2.204 -16.035 1.00 98.12 88 ALA A O 1
ATOM 641 N N . THR A 1 89 ? -0.801 1.769 -16.505 1.00 98.19 89 THR A N 1
ATOM 642 C CA . THR A 1 89 ? -0.534 1.135 -15.204 1.00 98.19 89 THR A CA 1
ATOM 643 C C . THR A 1 89 ? -0.559 2.132 -14.047 1.00 98.19 89 THR A C 1
ATOM 645 O O . THR A 1 89 ? -1.055 1.800 -12.971 1.00 98.19 89 THR A O 1
ATOM 648 N N . THR A 1 90 ? -0.088 3.366 -14.247 1.00 98.00 90 THR A N 1
ATOM 649 C CA . THR A 1 90 ? -0.188 4.424 -13.226 1.00 98.00 90 THR A CA 1
ATOM 650 C C . THR A 1 90 ? -1.628 4.893 -13.039 1.00 98.00 90 THR A C 1
ATOM 652 O O . THR A 1 90 ? -2.043 5.082 -11.897 1.00 98.00 90 THR A O 1
ATOM 655 N N . ALA A 1 91 ? -2.437 4.963 -14.105 1.00 98.12 91 ALA A N 1
ATOM 656 C CA . ALA A 1 91 ? -3.873 5.214 -13.981 1.00 98.12 91 ALA A CA 1
ATOM 657 C C . ALA A 1 91 ? -4.576 4.114 -13.167 1.00 98.12 91 ALA A C 1
ATOM 659 O O . ALA A 1 91 ? -5.381 4.422 -12.290 1.00 98.12 91 ALA A O 1
ATOM 660 N N . ILE A 1 92 ? -4.233 2.838 -13.384 1.00 98.19 92 ILE A N 1
ATOM 661 C CA . ILE A 1 92 ? -4.737 1.725 -12.559 1.00 98.19 92 ILE A CA 1
ATOM 662 C C . ILE A 1 92 ? -4.341 1.915 -11.089 1.00 98.19 92 ILE A C 1
ATOM 664 O O . ILE A 1 92 ? -5.192 1.774 -10.209 1.00 98.19 92 ILE A O 1
ATOM 668 N N . ALA A 1 93 ? -3.081 2.270 -10.813 1.00 98.31 93 ALA A N 1
ATOM 669 C CA . ALA A 1 93 ? -2.614 2.528 -9.452 1.00 98.31 93 ALA A CA 1
ATOM 670 C C . ALA A 1 93 ? -3.385 3.682 -8.787 1.00 98.31 93 ALA A C 1
ATOM 672 O O . ALA A 1 93 ? -3.840 3.537 -7.655 1.00 98.31 93 ALA A O 1
ATOM 673 N N . MET A 1 94 ? -3.605 4.789 -9.502 1.00 98.56 94 MET A N 1
ATOM 674 C CA . MET A 1 94 ? -4.397 5.926 -9.015 1.00 98.56 94 MET A CA 1
ATOM 675 C C . MET A 1 94 ? -5.849 5.536 -8.727 1.00 98.56 94 MET A C 1
ATOM 677 O O . MET A 1 94 ? -6.376 5.839 -7.656 1.00 98.56 94 MET A O 1
ATOM 681 N N . LEU A 1 95 ? -6.503 4.814 -9.644 1.00 98.38 95 LEU A N 1
ATOM 682 C CA . LEU A 1 95 ? -7.884 4.359 -9.459 1.00 98.38 95 LEU A CA 1
ATOM 683 C C . LEU A 1 95 ? -8.014 3.427 -8.248 1.00 98.38 95 LEU A C 1
ATOM 685 O O . LEU A 1 95 ? -8.936 3.592 -7.446 1.00 98.38 95 LEU A O 1
ATOM 689 N N . ALA A 1 96 ? -7.081 2.488 -8.073 1.00 98.12 96 ALA A N 1
ATOM 690 C CA . ALA A 1 96 ? -7.051 1.603 -6.911 1.00 98.12 96 ALA A CA 1
ATOM 691 C C . ALA A 1 96 ? -6.803 2.383 -5.608 1.00 98.12 96 ALA A C 1
ATOM 693 O O . ALA A 1 96 ? -7.500 2.171 -4.613 1.00 98.12 96 ALA A O 1
ATOM 694 N N . GLY A 1 97 ? -5.864 3.328 -5.631 1.00 97.44 97 GLY A N 1
ATOM 695 C CA . GLY A 1 97 ? -5.532 4.188 -4.501 1.00 97.44 97 GLY A CA 1
ATOM 696 C C . GLY A 1 97 ? -6.662 5.119 -4.089 1.00 97.44 97 GLY A C 1
ATOM 697 O O . GLY A 1 97 ? -6.850 5.390 -2.907 1.00 97.44 97 GLY A O 1
ATOM 698 N N . ARG A 1 98 ? -7.447 5.609 -5.051 1.00 97.38 98 ARG A N 1
ATOM 699 C CA . ARG A 1 98 ? -8.548 6.535 -4.782 1.00 97.38 98 ARG A CA 1
ATOM 700 C C . ARG A 1 98 ? -9.849 5.803 -4.483 1.00 97.38 98 ARG A C 1
ATOM 702 O O . ARG A 1 98 ? -10.411 5.964 -3.404 1.00 97.38 98 ARG A O 1
ATOM 709 N N . TYR A 1 99 ? -10.339 5.020 -5.438 1.00 97.88 99 TYR A N 1
ATOM 710 C CA . TYR A 1 99 ? -11.660 4.400 -5.365 1.00 97.88 99 TYR A CA 1
ATOM 711 C C . TYR A 1 99 ? -11.628 3.039 -4.675 1.00 97.88 99 TYR A C 1
ATOM 713 O O . TYR A 1 99 ? -12.564 2.718 -3.950 1.00 97.88 99 TYR A O 1
ATOM 721 N N . GLY A 1 100 ? -10.551 2.266 -4.837 1.00 97.44 100 GLY A N 1
ATOM 722 C CA . GLY A 1 100 ? -10.391 0.981 -4.149 1.00 97.44 100 GLY A CA 1
ATOM 723 C C . GLY A 1 100 ? -10.330 1.150 -2.630 1.00 97.44 100 GLY A C 1
ATOM 724 O O . GLY A 1 100 ? -11.126 0.548 -1.909 1.00 97.44 100 GLY A O 1
ATOM 725 N N . LEU A 1 101 ? -9.453 2.035 -2.140 1.00 97.50 101 LEU A N 1
ATOM 726 C CA . LEU A 1 101 ? -9.384 2.359 -0.709 1.00 97.50 101 LEU A CA 1
ATOM 727 C C . LEU A 1 101 ? -10.697 2.971 -0.195 1.00 97.50 101 LEU A C 1
ATOM 729 O O . LEU A 1 101 ? -11.189 2.553 0.854 1.00 97.50 101 LEU A O 1
ATOM 733 N N . ALA A 1 102 ? -11.311 3.898 -0.939 1.00 98.00 102 ALA A N 1
ATOM 734 C CA . ALA A 1 102 ? -12.589 4.493 -0.542 1.00 98.00 102 ALA A CA 1
ATOM 735 C C . ALA A 1 102 ? -13.717 3.453 -0.432 1.00 98.00 102 ALA A C 1
ATOM 737 O O . ALA A 1 102 ? -14.472 3.478 0.538 1.00 98.00 102 ALA A O 1
ATOM 738 N N . ALA A 1 103 ? -13.819 2.513 -1.375 1.00 97.88 103 ALA A N 1
ATOM 739 C CA . ALA A 1 103 ? -14.829 1.458 -1.341 1.00 97.88 103 ALA A CA 1
ATOM 740 C C . ALA A 1 103 ? -14.679 0.562 -0.099 1.00 97.88 103 ALA A C 1
ATOM 742 O O . ALA A 1 103 ? -15.664 0.287 0.587 1.00 97.88 103 ALA A O 1
ATOM 743 N N . LEU A 1 104 ? -13.447 0.160 0.233 1.00 97.31 104 LEU A N 1
ATOM 744 C CA . LEU A 1 104 ? -13.158 -0.633 1.432 1.00 97.31 104 LEU A CA 1
ATOM 745 C C . LEU A 1 104 ? -13.461 0.146 2.722 1.00 97.31 104 LEU A C 1
ATOM 747 O O . LEU A 1 104 ? -14.053 -0.405 3.651 1.00 97.31 104 LEU A O 1
ATOM 751 N N . ALA A 1 105 ? -13.110 1.434 2.767 1.00 97.44 105 ALA A 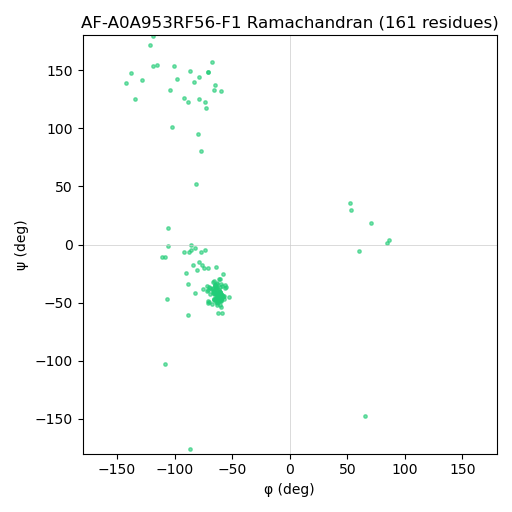N 1
ATOM 752 C CA . ALA A 1 105 ? -13.409 2.298 3.906 1.00 97.44 105 ALA A CA 1
ATOM 753 C C . ALA A 1 105 ? -14.922 2.486 4.108 1.00 97.44 105 ALA A C 1
ATOM 755 O O . ALA A 1 105 ? -15.402 2.411 5.237 1.00 97.44 105 ALA A O 1
ATOM 756 N N . LEU A 1 106 ? -15.687 2.676 3.028 1.00 97.81 106 LEU A N 1
ATOM 757 C CA . LEU A 1 106 ? -17.146 2.804 3.085 1.00 97.81 106 LEU A CA 1
ATOM 758 C C . LEU A 1 106 ? -17.824 1.501 3.522 1.00 97.81 106 LEU A C 1
ATOM 760 O O . LEU A 1 106 ? -18.753 1.543 4.328 1.00 97.81 106 LEU A O 1
ATOM 764 N N . ALA A 1 107 ? -17.342 0.346 3.052 1.00 96.00 107 ALA A N 1
ATOM 765 C CA . ALA A 1 107 ? -17.838 -0.954 3.500 1.00 96.00 107 ALA A CA 1
ATOM 766 C C . ALA A 1 107 ? -17.650 -1.133 5.017 1.00 96.00 107 ALA A C 1
ATOM 768 O O . ALA A 1 107 ? -18.585 -1.515 5.723 1.00 96.00 107 ALA A O 1
ATOM 769 N N . LEU A 1 108 ? -16.466 -0.782 5.531 1.00 96.62 108 LEU A N 1
ATOM 770 C CA . LEU A 1 108 ? -16.172 -0.818 6.963 1.00 96.62 108 LEU A CA 1
ATOM 771 C C . LEU A 1 108 ? -17.017 0.198 7.754 1.00 96.62 108 LEU A C 1
ATOM 773 O O . LEU 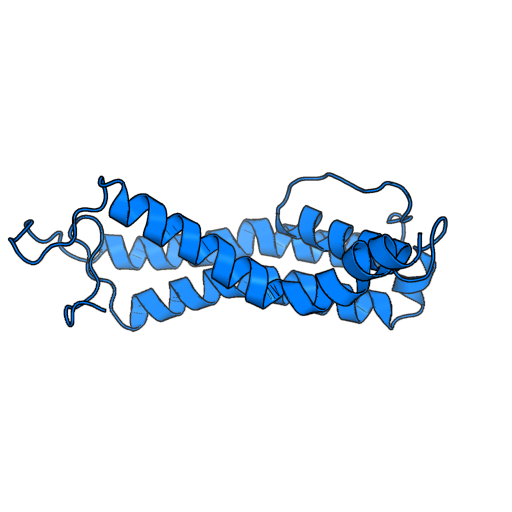A 1 108 ? -17.537 -0.125 8.822 1.00 96.62 108 LEU A O 1
ATOM 777 N N . ALA A 1 109 ? -17.213 1.406 7.219 1.00 96.38 109 ALA A N 1
ATOM 778 C CA . ALA A 1 109 ? -18.062 2.424 7.834 1.00 96.38 109 ALA A CA 1
ATOM 779 C C . ALA A 1 109 ? -19.519 1.949 7.972 1.00 96.38 109 ALA A C 1
ATOM 781 O O . ALA A 1 109 ? -20.128 2.151 9.023 1.00 96.38 109 ALA A O 1
ATOM 782 N N . GLY A 1 110 ? -20.056 1.260 6.959 1.00 95.62 110 GLY A N 1
ATOM 783 C CA . GLY A 1 110 ? -21.387 0.651 7.014 1.00 95.62 110 GLY A CA 1
ATOM 784 C C . GLY A 1 110 ? -21.520 -0.391 8.129 1.00 95.62 110 GLY A C 1
ATOM 785 O O . GLY A 1 110 ? -22.517 -0.392 8.852 1.00 95.62 110 GLY A O 1
ATOM 786 N N . GLN A 1 111 ? -20.492 -1.224 8.336 1.00 94.75 111 GLN A N 1
ATOM 787 C CA . GLN A 1 111 ? -20.471 -2.189 9.443 1.00 94.75 111 GLN A CA 1
ATOM 788 C C . GLN A 1 111 ? -20.483 -1.488 10.803 1.00 94.75 111 GLN A C 1
ATOM 790 O O . GLN A 1 111 ? -21.303 -1.813 11.660 1.00 94.75 111 GLN A O 1
ATOM 795 N N . PHE A 1 112 ? -19.645 -0.465 10.991 1.00 95.88 112 PHE A N 1
ATOM 796 C CA . PHE A 1 112 ? -19.636 0.289 12.244 1.00 95.88 112 PHE A CA 1
ATOM 797 C C . PHE A 1 112 ? -20.921 1.084 12.485 1.00 95.88 112 PHE A C 1
ATOM 799 O O . PHE A 1 112 ? -21.317 1.241 13.642 1.00 95.88 112 PHE A O 1
ATOM 806 N N . ALA A 1 113 ? -21.587 1.573 11.438 1.00 95.38 113 ALA A N 1
ATOM 807 C CA . ALA A 1 113 ? -22.862 2.277 11.558 1.00 95.38 113 ALA A CA 1
ATOM 808 C C . ALA A 1 113 ? -23.977 1.363 12.095 1.00 95.38 113 ALA A C 1
ATOM 810 O O . ALA A 1 113 ? -24.778 1.806 12.914 1.00 95.38 113 ALA A O 1
ATOM 811 N N . ALA A 1 114 ? -23.985 0.086 11.698 1.00 94.69 114 ALA A N 1
ATOM 812 C CA . ALA A 1 114 ? -24.967 -0.899 12.154 1.00 94.69 114 ALA A CA 1
ATOM 813 C C . ALA A 1 114 ? -24.746 -1.376 13.603 1.00 94.69 114 ALA A C 1
ATOM 815 O O . ALA A 1 114 ? -25.668 -1.895 14.233 1.00 94.69 114 ALA A O 1
ATOM 816 N N . GLN A 1 115 ? -23.538 -1.217 14.153 1.00 94.06 115 GLN A N 1
ATOM 817 C CA . GLN A 1 115 ? -23.240 -1.630 15.524 1.00 94.06 115 GLN A CA 1
ATOM 818 C C . GLN A 1 115 ? -23.756 -0.615 16.565 1.00 94.06 115 GLN A C 1
ATOM 820 O O . GLN A 1 115 ? -23.619 0.595 16.364 1.00 94.06 115 GLN A O 1
ATOM 825 N N . PRO A 1 116 ? -24.243 -1.048 17.742 1.00 93.44 116 PRO A N 1
ATOM 826 C CA . PRO A 1 116 ? -24.461 -0.142 18.868 1.00 93.44 116 PRO A CA 1
ATOM 827 C C . PRO A 1 116 ? -23.124 0.391 19.408 1.00 93.44 116 PRO A C 1
ATOM 829 O O . PRO A 1 116 ? -22.073 -0.222 19.222 1.00 93.44 116 PRO A O 1
ATOM 832 N N . ARG A 1 117 ? -23.153 1.540 20.090 1.00 93.38 117 ARG A N 1
ATOM 833 C CA . ARG A 1 117 ? -21.987 2.067 20.813 1.00 93.38 117 ARG A CA 1
ATOM 834 C C . ARG A 1 117 ? -22.023 1.577 22.259 1.00 93.38 117 ARG A C 1
ATOM 836 O O . ARG A 1 117 ? -23.027 1.766 22.940 1.00 93.38 117 ARG A O 1
ATOM 843 N N . LEU A 1 118 ? -20.941 0.956 22.711 1.00 91.25 118 LEU A N 1
ATOM 844 C CA . LEU A 1 118 ? -20.799 0.438 24.069 1.00 91.25 118 LEU A CA 1
ATOM 845 C C . LEU A 1 118 ? -20.272 1.514 25.030 1.00 91.25 118 LEU A C 1
ATOM 847 O O . LEU A 1 118 ? -19.526 2.401 24.602 1.00 91.25 118 LEU A O 1
ATOM 851 N N . PRO A 1 119 ? -20.655 1.456 26.318 1.00 91.12 119 PRO A N 1
ATOM 852 C CA . PRO A 1 119 ? -20.110 2.342 27.335 1.00 91.12 119 PRO A CA 1
ATOM 853 C C . PRO A 1 119 ? -18.653 1.987 27.648 1.00 91.12 119 PRO A C 1
ATOM 855 O O . PRO A 1 119 ? -18.259 0.822 27.626 1.00 91.12 119 PRO A O 1
ATOM 858 N N . THR A 1 120 ? -17.864 2.999 27.998 1.00 89.69 120 THR A N 1
ATOM 859 C CA . THR A 1 120 ? -16.484 2.823 28.458 1.00 89.69 120 THR A CA 1
ATOM 860 C C . THR A 1 120 ? -16.450 2.089 29.795 1.00 89.69 120 THR A C 1
ATOM 862 O O . THR A 1 120 ? -17.166 2.454 30.727 1.00 89.69 120 THR A O 1
ATOM 865 N N . THR A 1 121 ? -15.588 1.082 29.910 1.00 87.94 121 THR A N 1
ATOM 866 C CA . THR A 1 121 ? -15.387 0.301 31.138 1.00 87.94 121 THR A CA 1
ATOM 867 C C . THR A 1 121 ? -13.932 0.378 31.594 1.00 87.94 121 THR A C 1
ATOM 869 O O . THR A 1 121 ? -13.066 0.830 30.850 1.00 87.94 121 THR A O 1
ATOM 872 N N . ILE A 1 122 ? -13.630 -0.141 32.787 1.00 84.69 122 ILE A N 1
ATOM 873 C CA . ILE A 1 122 ? -12.249 -0.273 33.295 1.00 84.69 122 ILE A CA 1
ATOM 874 C C . ILE A 1 122 ? -11.373 -1.123 32.349 1.00 84.69 122 ILE A C 1
ATOM 876 O O . ILE A 1 122 ? -10.156 -0.976 32.321 1.00 84.69 122 ILE A O 1
ATOM 880 N N . GLY A 1 123 ? -11.984 -2.014 31.559 1.00 81.94 123 GLY A N 1
A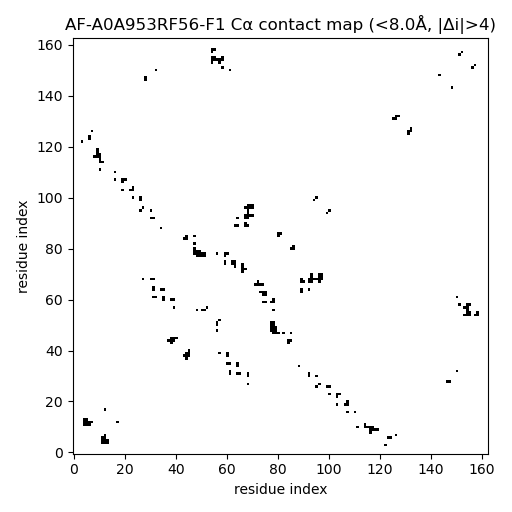TOM 881 C CA . GLY A 1 123 ? -11.286 -2.836 30.569 1.00 81.94 123 GLY A CA 1
ATOM 882 C C . GLY A 1 123 ? -11.093 -2.171 29.202 1.00 81.94 123 GLY A C 1
ATOM 883 O O . GLY A 1 123 ? -10.469 -2.780 28.333 1.00 81.94 123 GLY A O 1
ATOM 884 N N . THR A 1 124 ? -11.635 -0.969 28.986 1.00 86.31 124 THR A N 1
ATOM 885 C CA . THR A 1 124 ? -11.509 -0.239 27.720 1.00 86.31 124 THR A CA 1
ATOM 886 C C . THR A 1 124 ? -10.133 0.419 27.649 1.00 86.31 124 THR A C 1
ATOM 888 O O . THR A 1 124 ? -9.745 1.171 28.540 1.00 86.31 124 THR A O 1
ATOM 891 N N . LEU A 1 125 ? -9.383 0.136 26.583 1.00 87.50 125 LEU A N 1
ATOM 892 C CA . LEU A 1 125 ? -8.058 0.718 26.382 1.00 87.50 125 LEU A CA 1
ATOM 893 C C . LEU A 1 125 ? -8.191 2.200 25.965 1.00 87.50 125 LEU A C 1
ATOM 895 O O . LEU A 1 125 ? -8.838 2.469 24.950 1.00 87.50 125 LEU A O 1
ATOM 899 N N . PRO A 1 126 ? -7.596 3.157 26.700 1.00 90.31 126 PRO A N 1
ATOM 900 C CA . PRO A 1 126 ? -7.737 4.579 26.394 1.00 90.31 126 PRO A CA 1
ATOM 901 C C . PRO A 1 126 ? -6.931 4.969 25.144 1.00 90.31 126 PRO A C 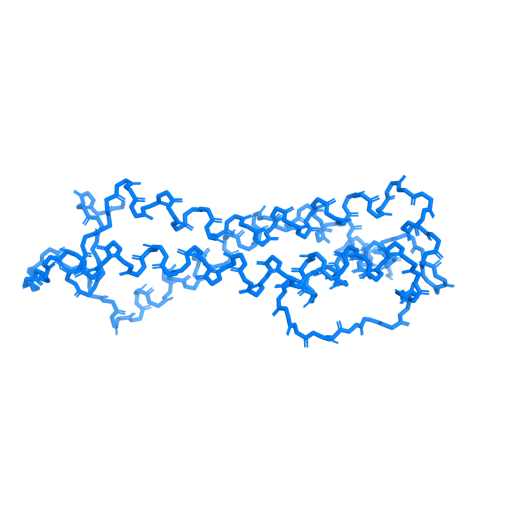1
ATOM 903 O O . PRO A 1 126 ? -5.701 4.852 25.108 1.00 90.31 126 PRO A O 1
ATOM 906 N N . SER A 1 127 ? -7.638 5.419 24.103 1.00 92.12 127 SER A N 1
ATOM 907 C CA . SER A 1 127 ? -7.081 5.728 22.775 1.00 92.12 127 SER A CA 1
ATOM 908 C C . SER A 1 127 ? -6.504 7.143 22.629 1.00 92.12 127 SER A C 1
ATOM 910 O O . SER A 1 127 ? -6.029 7.509 21.560 1.00 92.12 127 SER A O 1
ATOM 912 N N . ASP A 1 128 ? -6.564 7.948 23.681 1.00 93.38 128 ASP A N 1
ATOM 913 C CA . ASP A 1 128 ? -6.111 9.340 23.777 1.00 93.38 128 ASP A CA 1
ATOM 914 C C . ASP A 1 128 ? -4.807 9.483 24.586 1.00 93.38 128 ASP A C 1
ATOM 916 O O . ASP A 1 128 ? -4.412 10.578 24.981 1.00 93.38 128 ASP A O 1
ATOM 920 N N . THR A 1 129 ? -4.112 8.369 24.826 1.00 94.75 129 THR A N 1
ATOM 921 C CA . THR A 1 129 ? -2.888 8.329 25.634 1.00 94.75 129 THR A CA 1
ATOM 922 C C . THR A 1 129 ? -1.617 8.297 24.781 1.00 94.75 129 THR A C 1
ATOM 924 O O . THR A 1 129 ? -1.626 7.742 23.676 1.00 94.75 129 THR A O 1
ATOM 927 N N . PRO A 1 130 ? -0.473 8.787 25.306 1.00 96.25 130 PRO A N 1
ATOM 928 C CA . PRO A 1 130 ? 0.823 8.653 24.637 1.00 96.25 130 PRO A CA 1
ATOM 929 C C . PRO A 1 130 ? 1.179 7.199 24.311 1.00 96.25 130 PRO A C 1
ATOM 931 O O . PRO A 1 130 ? 1.722 6.919 23.247 1.00 96.25 130 PRO A O 1
ATOM 934 N N . THR A 1 131 ? 0.820 6.260 25.190 1.00 94.31 131 THR A N 1
ATOM 935 C CA . THR A 1 131 ? 1.039 4.822 24.982 1.00 94.31 131 THR A CA 1
ATOM 936 C C . THR A 1 131 ? 0.286 4.307 23.760 1.00 94.31 131 THR A C 1
ATOM 938 O O . THR A 1 131 ? 0.855 3.570 22.955 1.00 94.31 131 THR A O 1
ATOM 941 N N . PHE A 1 132 ? -0.977 4.708 23.583 1.00 94.06 132 PHE A N 1
ATOM 942 C CA . PHE A 1 132 ? -1.735 4.350 22.387 1.00 94.06 132 PHE A CA 1
ATOM 943 C C . PHE A 1 132 ? -1.142 4.996 21.133 1.00 94.06 132 PHE A C 1
ATOM 945 O O . PHE A 1 132 ? -0.990 4.324 20.116 1.00 94.06 132 PHE A O 1
ATOM 952 N N . GLY A 1 133 ? -0.730 6.264 21.219 1.00 96.31 133 GLY A N 1
ATOM 953 C CA . GLY A 1 133 ? -0.029 6.948 20.131 1.00 96.31 133 GLY A CA 1
ATOM 954 C C . GLY A 1 133 ? 1.244 6.214 19.698 1.00 96.31 133 GLY A C 1
ATOM 955 O O . GLY A 1 133 ? 1.432 5.954 18.511 1.00 96.31 133 GLY A O 1
ATOM 956 N N . ALA A 1 134 ? 2.077 5.798 20.656 1.00 96.75 134 ALA A N 1
ATOM 957 C CA . ALA A 1 134 ? 3.287 5.020 20.396 1.00 96.75 134 ALA A CA 1
ATOM 958 C C . ALA A 1 134 ? 2.975 3.648 19.775 1.00 96.75 134 ALA A C 1
ATOM 960 O O . ALA A 1 134 ? 3.664 3.224 18.849 1.00 96.75 134 ALA A O 1
ATOM 961 N N . LEU A 1 135 ? 1.916 2.974 20.238 1.00 95.38 135 LEU A N 1
ATOM 962 C CA . LEU A 1 135 ? 1.459 1.705 19.669 1.00 95.38 135 LEU A CA 1
ATOM 963 C C . LEU A 1 135 ? 1.032 1.864 18.202 1.00 95.38 135 LEU A C 1
ATOM 965 O O . LEU A 1 135 ? 1.451 1.075 17.358 1.00 95.38 135 LEU A O 1
ATOM 969 N N . VAL A 1 136 ? 0.224 2.883 17.891 1.00 95.88 136 VAL A N 1
ATOM 970 C CA . VAL A 1 136 ? -0.229 3.167 16.519 1.00 95.88 136 VAL A CA 1
ATOM 971 C C . VAL A 1 136 ? 0.955 3.517 15.624 1.00 95.88 136 VAL A C 1
ATOM 973 O O . VAL A 1 136 ? 1.094 2.949 14.543 1.00 95.88 136 VAL A O 1
ATOM 976 N N . PHE A 1 137 ? 1.839 4.401 16.085 1.00 97.69 137 PHE A N 1
ATOM 977 C CA . PHE A 1 137 ? 3.036 4.783 15.342 1.00 97.69 137 PHE A CA 1
ATOM 978 C C . PHE A 1 137 ? 3.943 3.576 15.061 1.00 97.69 137 PHE A C 1
ATOM 980 O O . PHE A 1 137 ? 4.340 3.350 13.917 1.00 97.69 137 PHE A O 1
ATOM 987 N N . GLY A 1 138 ? 4.207 2.752 16.078 1.00 97.88 138 GLY A N 1
ATOM 988 C CA . GLY A 1 138 ? 4.985 1.524 15.935 1.00 97.88 138 GLY A CA 1
ATOM 989 C C . GLY A 1 138 ? 4.348 0.534 14.960 1.00 97.88 138 GLY A C 1
ATOM 990 O O . GLY A 1 138 ? 5.051 -0.041 14.133 1.00 97.88 138 GLY A O 1
ATOM 991 N N . ALA A 1 139 ? 3.022 0.376 14.993 1.00 96.19 139 ALA A N 1
ATOM 992 C CA . ALA A 1 139 ? 2.304 -0.477 14.050 1.00 96.19 139 ALA A CA 1
ATOM 993 C C . ALA A 1 139 ? 2.425 0.027 12.601 1.00 96.19 139 ALA A C 1
ATOM 995 O O . ALA A 1 139 ? 2.684 -0.775 11.706 1.00 96.19 139 ALA A O 1
ATOM 996 N N . ILE A 1 140 ? 2.300 1.341 12.368 1.00 95.94 140 ILE A N 1
ATOM 997 C CA . ILE A 1 140 ? 2.468 1.951 11.037 1.00 95.94 140 ILE A CA 1
ATOM 998 C C . ILE A 1 140 ? 3.881 1.697 10.504 1.00 95.94 140 ILE A C 1
ATOM 1000 O O . ILE A 1 140 ? 4.033 1.236 9.371 1.00 95.94 140 ILE A O 1
ATOM 1004 N N . LEU A 1 141 ? 4.909 1.954 11.323 1.00 96.81 141 LEU A N 1
ATOM 1005 C CA . LEU A 1 141 ? 6.299 1.718 10.933 1.00 96.81 141 LEU A CA 1
ATOM 1006 C C . LEU A 1 141 ? 6.564 0.246 10.638 1.00 96.81 141 LEU A C 1
ATOM 1008 O O . LEU A 1 141 ? 7.174 -0.065 9.622 1.00 96.81 141 LEU A O 1
ATOM 1012 N N . LEU A 1 142 ? 6.099 -0.658 11.500 1.00 97.00 142 LEU A N 1
ATOM 1013 C CA . LEU A 1 142 ? 6.346 -2.088 11.359 1.00 97.00 142 LEU A CA 1
ATOM 1014 C C . LEU A 1 142 ? 5.667 -2.643 10.106 1.00 97.00 142 LEU A C 1
ATOM 1016 O O . LEU A 1 142 ? 6.312 -3.338 9.327 1.00 97.00 142 LEU A O 1
ATOM 1020 N N . VAL A 1 143 ? 4.395 -2.312 9.874 1.00 95.94 143 VAL A 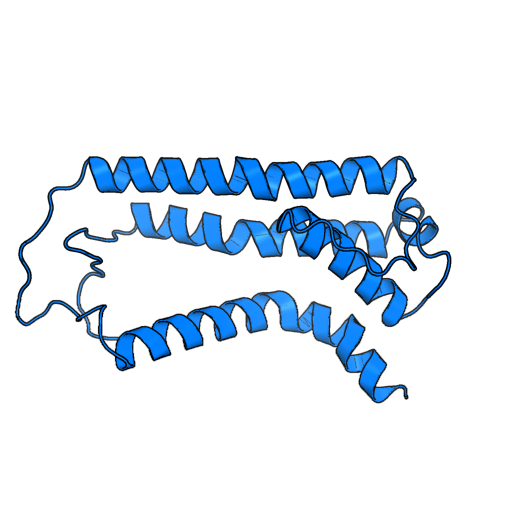N 1
ATOM 1021 C CA . VAL A 1 143 ? 3.672 -2.764 8.676 1.00 95.94 143 VAL A CA 1
ATOM 1022 C C . VAL A 1 143 ? 4.316 -2.189 7.415 1.00 95.94 143 VAL A C 1
ATOM 1024 O O . VAL A 1 143 ? 4.611 -2.940 6.489 1.00 95.94 143 VAL A O 1
ATOM 1027 N N . GLY A 1 144 ? 4.596 -0.882 7.387 1.00 94.31 144 GLY A N 1
ATOM 1028 C CA . GLY A 1 144 ? 5.247 -0.240 6.245 1.00 94.31 144 GLY A CA 1
ATOM 1029 C C . GLY A 1 144 ? 6.627 -0.831 5.952 1.00 94.31 144 GLY A C 1
ATOM 1030 O O . GLY A 1 144 ? 6.912 -1.197 4.811 1.00 94.31 144 GLY A O 1
ATOM 1031 N N . ALA A 1 145 ? 7.456 -0.993 6.986 1.00 94.75 145 ALA A N 1
ATOM 1032 C CA . ALA A 1 145 ? 8.774 -1.597 6.866 1.00 94.75 145 ALA A CA 1
ATOM 1033 C C . ALA A 1 145 ? 8.670 -3.031 6.342 1.00 94.75 145 ALA A C 1
ATOM 1035 O O . ALA A 1 145 ? 9.268 -3.336 5.321 1.00 94.75 145 ALA A O 1
ATOM 1036 N N . LEU A 1 146 ? 7.873 -3.904 6.959 1.00 96.50 146 LEU A N 1
ATOM 1037 C CA . LEU A 1 146 ? 7.787 -5.304 6.530 1.00 96.50 146 LEU A CA 1
ATOM 1038 C C . LEU A 1 146 ? 7.230 -5.468 5.111 1.00 96.50 146 LEU A C 1
ATOM 1040 O O . LEU A 1 146 ? 7.656 -6.374 4.398 1.00 96.50 146 LEU A O 1
ATOM 1044 N N . CYS A 1 147 ? 6.315 -4.599 4.678 1.00 95.94 147 CYS A N 1
ATOM 1045 C CA . CYS A 1 147 ? 5.778 -4.654 3.322 1.00 95.94 147 CYS A CA 1
ATOM 1046 C C . CYS A 1 147 ? 6.790 -4.209 2.260 1.00 95.94 147 CYS A C 1
ATOM 1048 O O . CYS A 1 147 ? 6.846 -4.810 1.190 1.00 95.94 147 CYS A O 1
ATOM 1050 N N . PHE A 1 148 ? 7.573 -3.161 2.527 1.00 97.12 148 PHE A N 1
ATOM 1051 C CA . PHE A 1 148 ? 8.412 -2.526 1.506 1.00 97.12 148 PHE A CA 1
ATOM 1052 C C . PHE A 1 148 ? 9.909 -2.779 1.669 1.00 97.12 148 PHE A C 1
ATOM 1054 O O . PHE A 1 148 ? 10.657 -2.490 0.739 1.00 97.12 148 PHE A O 1
ATOM 1061 N N . PHE A 1 149 ? 10.368 -3.348 2.786 1.00 97.31 149 PHE A N 1
ATOM 1062 C CA . PHE A 1 149 ? 11.792 -3.550 3.064 1.00 97.31 149 PHE A CA 1
ATOM 1063 C C . PHE A 1 149 ? 12.535 -4.289 1.943 1.00 97.31 149 PHE A C 1
ATOM 1065 O O . PHE A 1 149 ? 13.575 -3.783 1.532 1.00 97.31 149 PHE A O 1
ATOM 1072 N N . PRO A 1 150 ? 12.025 -5.395 1.360 1.00 96.81 150 PRO A N 1
ATOM 1073 C CA . PRO A 1 150 ? 12.720 -6.054 0.254 1.00 96.81 150 PRO A CA 1
ATOM 1074 C C . PRO A 1 150 ? 12.875 -5.153 -0.979 1.00 96.81 150 PRO A C 1
ATOM 1076 O O . PRO A 1 150 ? 13.933 -5.128 -1.599 1.00 96.81 150 PRO A O 1
ATOM 1079 N N . ALA A 1 151 ? 11.845 -4.373 -1.321 1.00 97.12 151 ALA A N 1
ATOM 1080 C CA . ALA A 1 151 ? 11.909 -3.441 -2.444 1.00 97.12 151 ALA A CA 1
ATOM 1081 C C . ALA A 1 151 ? 12.864 -2.272 -2.145 1.00 97.12 151 ALA A C 1
ATOM 1083 O O . ALA A 1 151 ? 13.689 -1.912 -2.978 1.00 97.12 151 ALA A O 1
ATOM 1084 N N . LEU A 1 152 ? 12.816 -1.717 -0.932 1.00 97.00 152 LEU A N 1
ATOM 1085 C CA . LEU A 1 152 ? 13.726 -0.652 -0.507 1.00 97.00 152 LEU A CA 1
ATOM 1086 C C . LEU A 1 152 ? 15.186 -1.128 -0.451 1.00 97.00 152 LEU A C 1
ATOM 1088 O O . LEU A 1 152 ? 16.085 -0.366 -0.802 1.00 97.00 152 LEU A O 1
ATOM 1092 N N . ALA A 1 153 ? 15.419 -2.389 -0.075 1.00 97.25 153 ALA A N 1
ATOM 1093 C CA . ALA A 1 153 ? 16.736 -3.018 -0.086 1.00 97.25 153 ALA A CA 1
ATOM 1094 C C . ALA A 1 153 ? 17.341 -3.050 -1.499 1.00 97.25 153 ALA A C 1
ATOM 1096 O O . ALA A 1 153 ? 18.509 -2.714 -1.670 1.00 97.25 153 ALA A O 1
ATOM 1097 N N . LEU A 1 154 ? 16.533 -3.401 -2.507 1.00 96.19 154 LEU A N 1
ATOM 1098 C CA . LEU A 1 154 ? 16.951 -3.505 -3.912 1.00 96.19 154 LEU A CA 1
ATOM 1099 C C . LEU A 1 154 ? 17.063 -2.157 -4.643 1.00 96.19 154 LEU A C 1
ATOM 1101 O O . LEU A 1 154 ? 17.641 -2.103 -5.727 1.00 96.19 154 LEU A O 1
ATOM 1105 N N . GLY A 1 155 ? 16.494 -1.091 -4.081 1.00 95.81 155 GLY A N 1
ATOM 1106 C CA . GLY A 1 155 ? 16.529 0.253 -4.654 1.00 95.81 155 GLY A CA 1
ATOM 1107 C C . GLY A 1 155 ? 17.443 1.192 -3.866 1.00 95.81 155 GLY A C 1
ATOM 1108 O O . GLY A 1 155 ? 18.664 1.111 -3.995 1.00 95.81 155 GLY A O 1
ATOM 1109 N N . PRO A 1 156 ? 16.880 2.086 -3.037 1.00 96.31 156 PRO A N 1
ATOM 1110 C CA . PRO A 1 156 ? 17.641 3.168 -2.418 1.00 96.31 156 PRO A CA 1
ATOM 1111 C C . PRO A 1 156 ? 18.707 2.691 -1.425 1.00 96.31 156 PRO A C 1
ATOM 1113 O O . PRO A 1 156 ? 19.732 3.349 -1.279 1.00 96.31 156 PRO A O 1
ATOM 1116 N N . ILE A 1 157 ? 18.493 1.567 -0.731 1.00 96.69 157 ILE A N 1
ATOM 1117 C CA . ILE A 1 157 ? 19.452 1.091 0.277 1.00 96.69 157 ILE A CA 1
ATOM 1118 C C . ILE A 1 157 ? 20.723 0.580 -0.398 1.00 96.69 157 ILE A C 1
ATOM 1120 O O . ILE A 1 157 ? 21.812 0.993 -0.017 1.00 96.69 157 ILE A O 1
ATOM 1124 N N . VAL A 1 158 ? 20.613 -0.293 -1.405 1.00 96.56 158 VAL A N 1
ATOM 1125 C CA . VAL A 1 158 ? 21.805 -0.762 -2.126 1.00 96.56 158 VAL A CA 1
ATOM 1126 C C . VAL A 1 158 ? 22.478 0.380 -2.886 1.00 96.56 158 VAL A C 1
ATOM 1128 O O . VAL A 1 158 ? 23.701 0.427 -2.921 1.00 96.56 158 VAL A O 1
ATOM 1131 N N . GLU A 1 159 ? 21.708 1.331 -3.423 1.00 94.69 159 GLU A N 1
ATOM 1132 C CA . GLU A 1 159 ? 22.268 2.523 -4.064 1.00 94.69 159 GLU A CA 1
ATOM 1133 C C . GLU A 1 159 ? 23.142 3.335 -3.098 1.00 94.69 159 GLU A C 1
ATOM 1135 O O . GLU A 1 159 ? 24.247 3.731 -3.454 1.00 94.69 159 GLU A O 1
ATOM 1140 N N . PHE A 1 160 ? 22.685 3.529 -1.858 1.00 95.00 160 PHE A N 1
ATOM 1141 C CA . PHE A 1 160 ? 23.449 4.233 -0.828 1.00 95.00 160 PHE A CA 1
ATOM 1142 C C . PHE A 1 160 ? 24.802 3.571 -0.523 1.00 95.00 160 PHE A C 1
ATOM 1144 O O . PHE A 1 160 ? 25.758 4.276 -0.237 1.00 95.00 160 PHE A O 1
ATOM 1151 N N . PHE A 1 161 ? 24.899 2.239 -0.600 1.00 94.44 161 PHE A N 1
ATOM 1152 C CA . PHE A 1 161 ? 26.148 1.501 -0.353 1.00 94.44 161 PHE A CA 1
ATOM 1153 C C . PHE A 1 161 ? 27.043 1.334 -1.592 1.00 94.44 161 PHE A C 1
ATOM 1155 O O . PHE A 1 161 ? 28.137 0.782 -1.481 1.00 94.44 161 PHE A O 1
ATOM 1162 N N . GLN A 1 162 ? 26.577 1.738 -2.776 1.00 88.44 162 GLN A N 1
ATOM 1163 C CA . GLN A 1 162 ? 27.354 1.698 -4.022 1.00 88.44 162 GLN A CA 1
ATOM 1164 C C . GLN A 1 162 ? 28.113 3.003 -4.298 1.00 88.44 162 GLN A C 1
ATOM 1166 O O . GLN A 1 162 ? 28.909 3.055 -5.239 1.00 88.44 162 GLN A O 1
ATOM 1171 N N . HIS A 1 163 ? 27.874 4.027 -3.481 1.00 60.47 163 HIS A N 1
ATOM 1172 C CA . HIS A 1 163 ? 28.588 5.299 -3.456 1.00 60.47 163 HIS A CA 1
ATOM 1173 C C . HIS A 1 163 ? 29.478 5.390 -2.215 1.00 60.47 163 HIS A C 1
ATOM 1175 O O . HIS A 1 163 ? 30.526 6.064 -2.324 1.00 60.47 163 HIS A O 1
#

Solvent-accessible surface area (backbone ato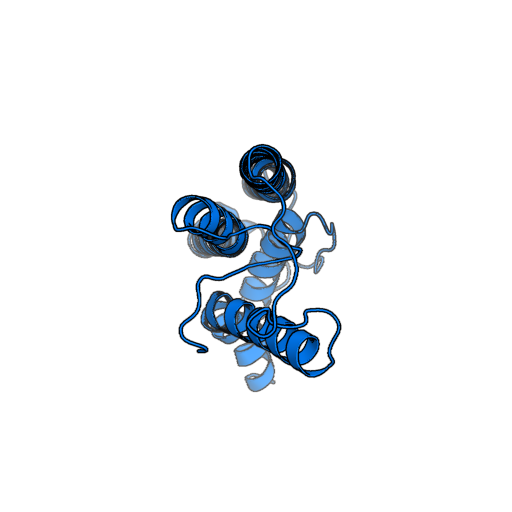ms only — not comparable to full-atom values): 9108 Å² total; per-residue (Å²): 138,87,89,66,84,52,65,57,97,36,34,76,54,49,76,72,52,48,51,44,53,50,52,50,66,46,48,58,58,50,53,30,52,51,53,30,52,52,30,74,74,32,72,71,40,50,66,22,50,74,69,40,66,69,30,60,27,49,36,42,50,42,44,44,32,46,23,24,30,67,68,66,76,61,71,86,76,47,54,52,52,93,38,77,60,45,50,51,54,38,50,50,31,29,48,42,40,54,52,48,44,46,52,43,52,51,56,47,49,53,55,59,68,74,48,73,74,50,81,88,50,96,86,55,79,67,79,88,37,71,68,41,50,50,51,53,52,50,49,53,52,50,52,52,43,71,70,41,44,70,60,43,47,61,5,62,53,48,45,62,74,74,110

Nearest PDB structures (foldseek):
  7nnp-assembly1_A  TM=9.766E-01  e=2.422E-10  Escherichia coli
  7nnl-assembly1_A  TM=9.776E-01  e=5.660E-10  Escherichia coli
  7lc3-assembly1_A  TM=9.790E-01  e=1.551E-09  Escherichia coli K-12
  7phi-assembly1_A  TM=5.665E-01  e=5.350E+00  Homo sapiens
  7rhg-assembly1_B  TM=6.057E-01  e=8.178E+00  Homo sapiens

pLDDT: mean 94.66, std 4.79, range [60.47, 98.56]

Foldseek 3Di:
DLPDFDDDQQFTCDPVLVVLVVCLLVLLLVLLVVQLVVLVPDPQSVVQQPADDFQASSVQSSVLLNCLLCVVPDGPPNGNCPDPSNVVSSVVSNCCSPVVSVVSVVVSVVVRVPDDGHDDDPSHDDCPDPVNVVVVVVVVCVSVCVSCVVSCCRHPVVVVVVD